Protein AF-A0A849Q859-F1 (afdb_monomer)

Radius of gyration: 11.94 Å; Cα contacts (8 Å, |Δi|>4): 30; chains: 1; bounding box: 31×17×28 Å

Sequence (52 aa):
GIGLAARNLPGVDVVEVHGLNADLLAPGTHPGRLVLWTKSAIDRLGAEELFL

Foldseek 3Di:
DVCVVCVPPPPDDDDQLQPDDDCVQAPVNRHDPDDDDDPVRVVCCVVVVPPD

pLDDT: mean 94.69, std 3.7, range [73.56, 97.56]

Secondary structure (DSSP, 8-state):
-HHHHHTTSTT-----GGG--HHHHSGGG---------HHHHHHHHHTTTT-

Mean predicted aligned error: 2.9 Å

Structure (mmCIF, N/CA/C/O backbone):
data_AF-A0A849Q859-F1
#
_entry.id   AF-A0A849Q859-F1
#
loop_
_atom_site.group_PDB
_atom_site.id
_atom_site.type_symbol
_atom_site.label_atom_id
_atom_site.label_alt_id
_atom_site.label_comp_id
_atom_site.label_asym_id
_atom_site.label_entity_id
_atom_site.label_seq_id
_atom_site.pdbx_PDB_ins_code
_atom_site.Cartn_x
_atom_site.Cartn_y
_atom_site.Cartn_z
_atom_site.occupancy
_atom_site.B_iso_or_equiv
_atom_site.auth_seq_id
_atom_site.auth_comp_id
_atom_site.auth_asym_id
_atom_site.auth_atom_id
_atom_site.pdbx_PDB_model_num
ATOM 1 N N . GLY A 1 1 ? 3.870 5.817 13.257 1.00 87.56 1 GLY A N 1
ATOM 2 C CA . GLY A 1 1 ? 2.933 5.172 12.311 1.00 87.56 1 GLY A CA 1
ATOM 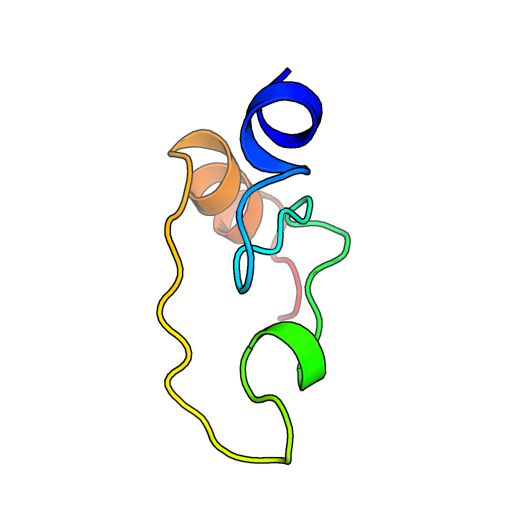3 C C . GLY A 1 1 ? 3.703 4.310 11.329 1.00 87.56 1 GLY A C 1
ATOM 4 O O . GLY A 1 1 ? 4.869 4.613 11.102 1.00 87.56 1 GLY A O 1
ATOM 5 N N . ILE A 1 2 ? 3.080 3.266 10.765 1.00 92.12 2 ILE A N 1
ATOM 6 C CA . ILE A 1 2 ? 3.732 2.270 9.883 1.00 92.12 2 ILE A CA 1
ATOM 7 C C . ILE A 1 2 ? 4.467 2.945 8.711 1.00 92.12 2 ILE A C 1
ATOM 9 O O . ILE A 1 2 ? 5.644 2.670 8.499 1.00 92.12 2 ILE A O 1
ATOM 13 N N . GLY A 1 3 ? 3.838 3.922 8.044 1.00 94.62 3 GLY A N 1
ATOM 14 C CA . GLY A 1 3 ? 4.475 4.680 6.958 1.00 94.62 3 GLY A CA 1
ATOM 15 C C . GLY A 1 3 ? 5.757 5.411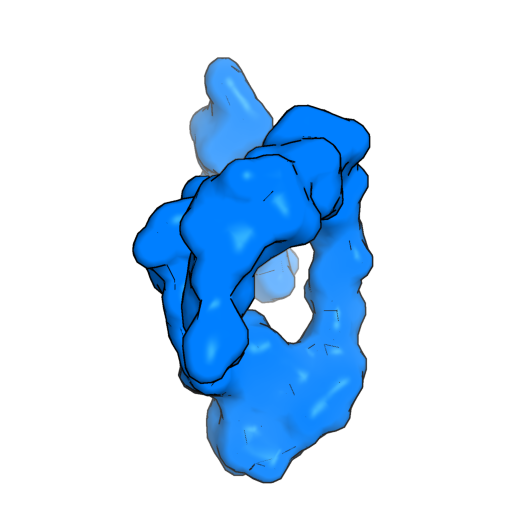 7.377 1.00 94.62 3 GLY A C 1
ATOM 16 O O . GLY A 1 3 ? 6.748 5.375 6.660 1.00 94.62 3 GLY A O 1
ATOM 17 N N . LEU A 1 4 ? 5.803 6.003 8.578 1.00 96.69 4 LEU A N 1
ATOM 18 C CA . LEU A 1 4 ? 7.012 6.681 9.074 1.00 96.69 4 LEU A CA 1
ATOM 19 C C . LEU A 1 4 ? 8.158 5.705 9.365 1.00 96.69 4 LEU A C 1
ATOM 21 O O . LEU A 1 4 ? 9.315 6.088 9.222 1.00 96.69 4 LEU A O 1
ATOM 25 N N . ALA A 1 5 ? 7.836 4.478 9.782 1.00 96.44 5 ALA A N 1
ATOM 26 C CA . ALA A 1 5 ? 8.825 3.446 10.076 1.00 96.44 5 ALA A CA 1
ATOM 27 C C . ALA A 1 5 ? 9.412 2.834 8.795 1.00 96.44 5 ALA A C 1
ATOM 29 O O . ALA A 1 5 ? 10.610 2.575 8.737 1.00 96.44 5 ALA A O 1
ATOM 30 N N . ALA A 1 6 ? 8.585 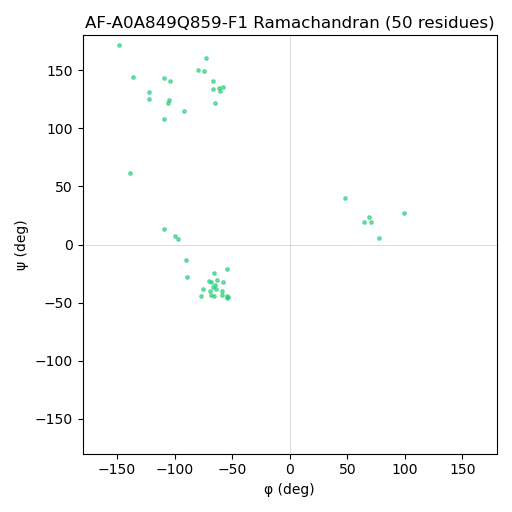2.643 7.763 1.00 96.12 6 ALA A N 1
ATOM 31 C CA . ALA A 1 6 ? 8.994 2.001 6.516 1.00 96.12 6 ALA A CA 1
ATOM 32 C C . ALA A 1 6 ? 9.528 2.968 5.442 1.00 96.12 6 ALA A C 1
ATOM 34 O O . ALA A 1 6 ? 10.164 2.509 4.501 1.00 96.12 6 ALA A O 1
ATOM 35 N N . ARG A 1 7 ? 9.338 4.293 5.576 1.00 95.88 7 ARG A N 1
ATOM 36 C CA . ARG A 1 7 ? 9.643 5.287 4.517 1.00 95.88 7 ARG A CA 1
ATOM 37 C C . ARG A 1 7 ? 11.069 5.275 3.953 1.00 95.88 7 ARG A C 1
ATOM 39 O O . ARG A 1 7 ? 11.295 5.864 2.907 1.00 95.88 7 ARG A O 1
ATOM 46 N N . ASN A 1 8 ? 12.038 4.717 4.683 1.00 96.75 8 ASN A N 1
ATOM 47 C CA . ASN A 1 8 ? 13.447 4.686 4.277 1.00 96.75 8 ASN A CA 1
ATOM 48 C C . ASN A 1 8 ? 13.924 3.279 3.881 1.00 96.75 8 ASN A C 1
ATOM 50 O O . ASN A 1 8 ? 15.125 3.034 3.812 1.00 96.75 8 ASN A O 1
ATOM 54 N N . LEU A 1 9 ? 13.000 2.340 3.675 1.00 97.12 9 LEU A N 1
ATOM 55 C CA . LEU A 1 9 ? 13.308 1.008 3.171 1.00 97.12 9 LEU A CA 1
ATOM 56 C C . LEU A 1 9 ? 13.191 1.020 1.638 1.00 97.12 9 LEU A C 1
ATOM 58 O O . LEU A 1 9 ? 12.093 1.219 1.119 1.00 97.12 9 LEU A O 1
ATOM 62 N N . PRO A 1 10 ? 14.291 0.816 0.891 1.00 96.38 10 PRO A N 1
ATOM 63 C CA . PRO A 1 10 ? 14.238 0.794 -0.566 1.00 96.38 10 PRO A CA 1
ATOM 64 C C . PRO A 1 10 ? 13.332 -0.330 -1.081 1.00 96.38 10 PRO A C 1
ATOM 66 O O . PRO A 1 10 ? 13.425 -1.467 -0.621 1.00 96.38 10 PRO A O 1
ATOM 69 N N . GLY A 1 11 ? 12.473 -0.014 -2.053 1.00 94.12 11 GLY A N 1
ATOM 70 C CA . GLY A 1 11 ? 11.551 -0.977 -2.666 1.00 94.12 11 GLY A CA 1
ATOM 71 C C . GLY A 1 11 ? 10.309 -1.310 -1.831 1.00 94.12 11 GLY A C 1
ATOM 72 O O . GLY A 1 11 ? 9.532 -2.178 -2.232 1.00 94.12 11 GLY A O 1
ATOM 73 N N . VAL A 1 12 ? 10.106 -0.634 -0.696 1.00 95.75 12 VAL A N 1
ATOM 74 C CA . VAL A 1 12 ? 8.910 -0.778 0.141 1.00 95.75 12 VAL A CA 1
ATOM 75 C C . VAL A 1 12 ? 8.014 0.439 -0.036 1.00 95.75 12 VAL A C 1
ATOM 77 O O . VAL A 1 12 ? 8.412 1.556 0.280 1.00 95.75 12 VAL A O 1
ATOM 80 N N . ASP A 1 13 ? 6.776 0.191 -0.456 1.00 95.00 13 ASP A N 1
ATOM 81 C CA . ASP A 1 13 ? 5.722 1.201 -0.508 1.00 95.00 13 ASP A CA 1
ATOM 82 C C . ASP A 1 13 ? 4.674 0.916 0.571 1.00 95.00 13 ASP A C 1
ATOM 84 O O . ASP A 1 13 ? 4.345 -0.238 0.855 1.00 95.00 13 ASP A O 1
ATOM 88 N N . VAL A 1 14 ? 4.138 1.979 1.172 1.00 96.31 14 VAL A N 1
ATOM 89 C CA . VAL A 1 14 ? 3.046 1.903 2.150 1.00 96.31 14 VAL A CA 1
ATOM 90 C C . VAL A 1 14 ? 1.886 2.742 1.643 1.00 96.31 14 VAL A C 1
ATOM 92 O O . VAL A 1 14 ? 2.049 3.932 1.380 1.00 96.31 14 VAL A O 1
ATOM 95 N N . VAL A 1 15 ? 0.711 2.126 1.543 1.00 96.00 15 VAL A N 1
ATOM 96 C CA . VAL A 1 15 ? -0.517 2.770 1.074 1.00 96.00 15 VAL A CA 1
ATOM 97 C C . VAL A 1 15 ? -1.689 2.369 1.969 1.00 96.00 15 VAL A C 1
ATOM 99 O O . VAL A 1 15 ? -1.749 1.245 2.464 1.00 96.00 15 VAL A O 1
ATOM 102 N N . GLU A 1 16 ? -2.608 3.302 2.199 1.00 95.50 16 GLU A N 1
ATOM 103 C CA . GLU A 1 16 ? -3.897 3.011 2.834 1.00 95.50 16 GLU A CA 1
ATOM 104 C C . GLU A 1 16 ? -4.817 2.285 1.847 1.00 95.50 16 GLU A C 1
ATOM 106 O O . GLU A 1 16 ? -4.761 2.537 0.645 1.00 95.50 16 GLU A O 1
ATOM 111 N N . VAL A 1 17 ? -5.707 1.422 2.344 1.00 95.88 17 VAL A N 1
ATOM 112 C CA . VAL A 1 17 ? -6.572 0.594 1.480 1.00 95.88 17 VAL A CA 1
ATOM 113 C C . VAL A 1 17 ? -7.440 1.429 0.520 1.00 95.88 17 VAL A C 1
ATOM 115 O O . VAL A 1 17 ? -7.642 1.032 -0.621 1.00 95.88 17 VAL A O 1
ATOM 118 N N . HIS A 1 18 ? -7.850 2.635 0.927 1.00 95.50 18 HIS A N 1
ATOM 119 C CA . HIS A 1 18 ? -8.599 3.604 0.108 1.00 95.50 18 HIS A CA 1
ATOM 120 C C . HIS A 1 18 ? -7.813 4.165 -1.078 1.00 95.50 18 HIS A C 1
ATOM 122 O O . HIS A 1 18 ? -8.410 4.636 -2.039 1.00 95.50 18 HIS A O 1
ATOM 128 N N . GLY A 1 19 ? -6.483 4.162 -0.996 1.00 94.62 19 GLY A N 1
ATOM 129 C CA . GLY A 1 19 ? -5.589 4.683 -2.031 1.00 94.62 19 GLY A CA 1
ATOM 130 C C . GLY A 1 19 ? -4.986 3.601 -2.925 1.00 94.62 19 GLY A C 1
ATOM 131 O O . GLY A 1 19 ? -4.085 3.901 -3.710 1.00 94.62 19 GLY A O 1
ATOM 132 N N . LEU A 1 20 ? -5.426 2.348 -2.785 1.00 94.81 20 LEU A N 1
ATOM 133 C CA . LEU A 1 20 ? -4.913 1.236 -3.574 1.00 94.81 20 LEU A CA 1
ATOM 134 C C . LEU A 1 20 ? -5.290 1.400 -5.053 1.00 94.81 20 LEU A C 1
ATOM 136 O O . LEU A 1 20 ? -6.395 1.820 -5.386 1.00 94.81 20 LEU A O 1
ATOM 140 N N . ASN A 1 21 ? -4.369 1.062 -5.953 1.00 93.12 21 ASN A N 1
ATOM 141 C CA . ASN A 1 21 ? -4.604 1.113 -7.393 1.00 93.12 21 ASN A CA 1
ATOM 142 C C . ASN A 1 21 ? -3.813 0.020 -8.130 1.00 93.12 21 ASN A C 1
ATOM 144 O O . ASN A 1 21 ? -2.975 -0.671 -7.545 1.00 93.12 21 ASN A O 1
ATOM 148 N N . ALA A 1 22 ? -4.094 -0.129 -9.426 1.00 93.94 22 ALA 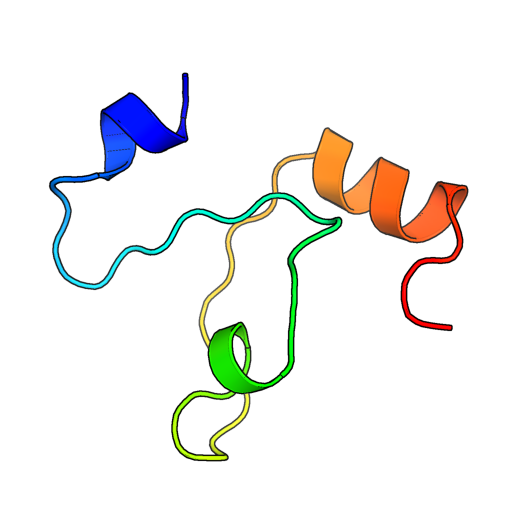A N 1
ATOM 149 C CA . ALA A 1 22 ? -3.508 -1.176 -10.255 1.00 93.94 22 ALA A CA 1
ATOM 150 C C . ALA A 1 22 ? -1.985 -1.049 -10.417 1.00 93.94 22 ALA A C 1
ATOM 152 O O . ALA A 1 22 ? -1.304 -2.066 -10.385 1.00 93.94 22 ALA A O 1
ATOM 153 N N . ASP A 1 23 ? -1.438 0.162 -10.542 1.00 94.38 23 ASP A N 1
ATOM 154 C CA . ASP A 1 23 ? 0.010 0.369 -10.705 1.00 94.38 23 ASP A CA 1
ATOM 155 C C . ASP A 1 23 ? 0.783 -0.030 -9.439 1.00 94.38 23 ASP A C 1
ATOM 157 O O . ASP A 1 23 ? 1.838 -0.659 -9.504 1.00 94.38 23 ASP A O 1
ATOM 161 N N . LEU A 1 24 ? 0.201 0.220 -8.262 1.00 95.19 24 LEU A N 1
ATOM 162 C CA . LEU A 1 24 ? 0.776 -0.232 -6.999 1.00 95.19 24 LEU A CA 1
ATOM 163 C C . LEU A 1 24 ? 0.812 -1.759 -6.891 1.00 95.19 24 LEU A C 1
ATOM 165 O O . LEU A 1 24 ? 1.763 -2.280 -6.318 1.00 95.19 24 LEU A O 1
ATOM 169 N N . LEU A 1 25 ? -0.176 -2.477 -7.431 1.00 94.69 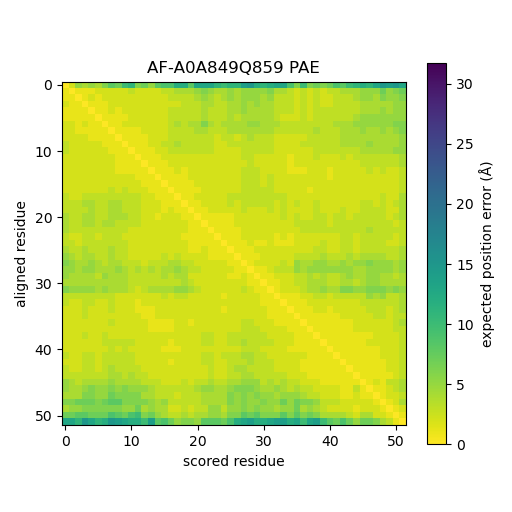25 LEU A N 1
ATOM 170 C CA . LEU A 1 25 ? -0.272 -3.944 -7.358 1.00 94.69 25 LEU A CA 1
ATOM 171 C C . LEU A 1 25 ? 0.428 -4.671 -8.516 1.00 94.69 25 LEU A C 1
ATOM 173 O O . LEU A 1 25 ? 0.851 -5.820 -8.361 1.00 94.69 25 LEU A O 1
ATOM 177 N N . ALA A 1 26 ? 0.526 -4.020 -9.670 1.00 96.25 26 ALA A N 1
ATOM 178 C CA . ALA A 1 26 ? 1.064 -4.567 -10.906 1.00 96.25 26 ALA A CA 1
ATOM 179 C C . ALA A 1 26 ? 1.939 -3.528 -11.635 1.00 96.25 26 ALA A C 1
ATOM 181 O O . ALA A 1 26 ? 1.621 -3.137 -12.766 1.00 96.25 26 ALA A O 1
ATOM 182 N N . PRO A 1 27 ? 3.042 -3.070 -11.010 1.00 94.06 27 PRO A N 1
ATOM 183 C CA . PRO A 1 27 ? 3.905 -2.054 -11.597 1.00 94.06 27 PRO A CA 1
ATOM 184 C C . PRO A 1 27 ? 4.481 -2.556 -12.923 1.00 94.06 27 PRO A C 1
ATOM 186 O O . PRO A 1 27 ? 4.955 -3.689 -13.029 1.00 94.06 27 PRO A O 1
ATOM 189 N N . GLY A 1 28 ? 4.406 -1.722 -13.960 1.00 94.75 28 GLY A N 1
ATOM 190 C CA . GLY A 1 28 ? 4.821 -2.114 -15.310 1.00 94.75 28 GLY A CA 1
ATOM 191 C C . GLY A 1 28 ? 3.892 -3.129 -15.986 1.00 94.75 28 GLY A C 1
ATOM 192 O O . GLY A 1 28 ? 4.297 -3.767 -16.951 1.00 94.75 28 GLY A O 1
ATOM 193 N N . THR A 1 29 ? 2.642 -3.267 -15.530 1.00 95.56 29 THR A N 1
ATOM 194 C CA . THR A 1 29 ? 1.656 -4.240 -16.053 1.00 95.56 29 THR A CA 1
ATOM 195 C C . THR A 1 29 ? 2.019 -5.698 -15.738 1.00 95.56 29 THR A C 1
ATOM 197 O O . THR A 1 29 ? 1.598 -6.625 -16.427 1.00 95.56 29 THR A O 1
ATOM 200 N N . HIS A 1 30 ? 2.821 -5.928 -14.697 1.00 96.62 30 HIS A N 1
ATOM 201 C CA . HIS A 1 30 ? 3.237 -7.263 -14.266 1.00 96.62 30 HIS A CA 1
ATOM 202 C C . HIS A 1 30 ? 2.552 -7.611 -12.934 1.00 96.62 30 HIS A C 1
ATOM 204 O O . HIS A 1 30 ? 2.910 -7.034 -11.906 1.00 96.62 30 HIS A O 1
ATOM 210 N N . PRO A 1 31 ? 1.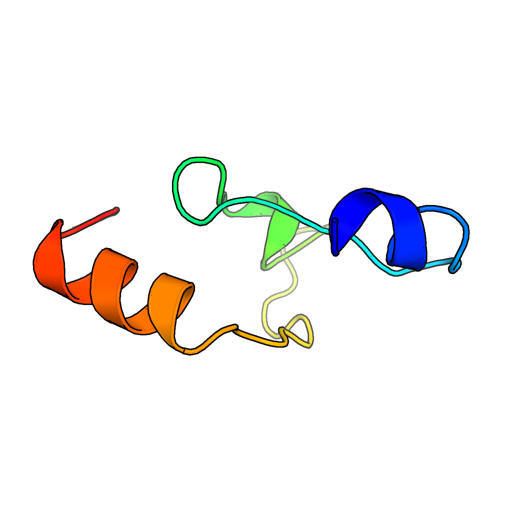564 -8.526 -12.914 1.00 95.62 31 PRO A N 1
ATOM 211 C CA . PRO A 1 31 ? 0.857 -8.872 -11.686 1.00 95.62 31 PRO A CA 1
ATOM 212 C C . PRO A 1 31 ? 1.731 -9.706 -10.740 1.00 95.62 31 PRO A C 1
ATOM 214 O O . PRO A 1 31 ? 2.689 -10.356 -11.157 1.00 95.62 31 PRO A O 1
ATOM 217 N N . GLY A 1 32 ? 1.348 -9.740 -9.461 1.00 92.50 32 GLY A N 1
ATOM 218 C CA . GLY A 1 32 ? 1.996 -10.586 -8.453 1.00 92.50 32 GLY A CA 1
ATOM 219 C C . GLY A 1 32 ? 3.015 -9.864 -7.575 1.00 92.50 32 GLY A C 1
ATOM 220 O O . GLY A 1 32 ? 3.933 -10.499 -7.055 1.00 92.50 32 GLY A O 1
ATOM 221 N N . ARG A 1 33 ? 2.866 -8.547 -7.379 1.00 95.75 33 ARG A N 1
ATOM 222 C CA . ARG A 1 33 ? 3.656 -7.825 -6.380 1.00 95.75 33 ARG A CA 1
ATOM 223 C C . ARG A 1 33 ? 3.431 -8.432 -4.991 1.00 95.75 33 ARG A C 1
ATOM 225 O O . ARG A 1 33 ? 2.297 -8.699 -4.603 1.00 95.75 33 ARG A O 1
ATOM 232 N N . LEU A 1 34 ? 4.507 -8.630 -4.230 1.00 96.38 34 LEU A N 1
ATOM 233 C CA . LEU A 1 34 ? 4.411 -9.058 -2.835 1.00 96.38 34 LEU A CA 1
ATOM 234 C C . LEU A 1 34 ? 3.735 -7.958 -2.008 1.00 96.38 34 LEU A C 1
ATOM 236 O O . LEU A 1 34 ? 4.239 -6.837 -1.945 1.00 96.38 34 LEU A O 1
ATOM 240 N N . VAL A 1 35 ? 2.622 -8.292 -1.354 1.00 96.38 35 VAL A N 1
ATOM 241 C CA . VAL A 1 35 ? 1.863 -7.366 -0.505 1.00 96.38 35 VAL A CA 1
ATOM 242 C C . VAL A 1 35 ? 1.754 -7.926 0.907 1.00 96.38 35 VAL A C 1
ATOM 244 O O . VAL A 1 35 ? 1.382 -9.083 1.104 1.00 96.38 35 VAL A O 1
ATOM 247 N N . LEU A 1 36 ? 2.054 -7.083 1.894 1.00 96.25 36 LEU A N 1
ATOM 248 C CA . LEU A 1 36 ? 1.797 -7.356 3.302 1.00 96.25 36 LEU A CA 1
ATOM 249 C C . LEU A 1 36 ? 0.590 -6.542 3.748 1.00 96.25 36 LEU A C 1
ATOM 251 O O . LEU A 1 36 ? 0.582 -5.318 3.638 1.00 96.25 36 LEU A O 1
ATOM 255 N N . TRP A 1 37 ? -0.411 -7.229 4.281 1.00 96.81 37 TRP A N 1
ATOM 256 C CA . TRP A 1 37 ? -1.644 -6.605 4.729 1.00 96.81 37 TRP A CA 1
ATOM 257 C C . TRP A 1 37 ? -1.685 -6.492 6.245 1.00 96.81 37 TRP A C 1
ATOM 259 O O . TRP A 1 37 ? -1.307 -7.414 6.970 1.00 96.81 37 TRP A O 1
ATOM 269 N N . THR A 1 38 ? -2.206 -5.373 6.737 1.00 96.94 38 THR A N 1
ATOM 270 C CA . THR A 1 38 ? -2.675 -5.303 8.119 1.00 96.94 38 THR A CA 1
ATOM 271 C C . THR A 1 38 ? -4.058 -5.942 8.203 1.00 96.94 38 THR A C 1
ATOM 273 O O . THR A 1 38 ? -4.837 -5.898 7.249 1.00 96.94 38 THR A O 1
ATOM 276 N N . LYS A 1 39 ? -4.393 -6.516 9.363 1.00 97.38 39 LYS A N 1
ATOM 277 C CA . LYS A 1 39 ? -5.715 -7.117 9.582 1.00 97.38 39 LYS A CA 1
ATOM 278 C C . LYS A 1 39 ? -6.846 -6.121 9.291 1.00 97.38 39 LYS A C 1
ATOM 280 O O . LYS A 1 39 ? -7.763 -6.433 8.545 1.00 97.38 39 LYS A O 1
ATOM 285 N N . SER A 1 40 ? -6.721 -4.894 9.800 1.00 96.50 40 SER A N 1
ATOM 286 C CA . SER A 1 40 ? -7.713 -3.839 9.586 1.00 96.50 40 SER A CA 1
ATOM 287 C C . SER A 1 40 ? -7.865 -3.430 8.121 1.00 96.50 40 SER A C 1
ATOM 289 O O . SER A 1 40 ? -8.956 -3.035 7.729 1.00 96.50 40 SER A O 1
ATOM 291 N N . ALA A 1 41 ? -6.811 -3.513 7.302 1.00 96.69 41 ALA A N 1
ATOM 292 C CA . ALA A 1 41 ? -6.918 -3.211 5.878 1.00 96.69 41 ALA A CA 1
ATOM 293 C C . ALA A 1 41 ? -7.767 -4.257 5.140 1.00 96.69 41 ALA A C 1
ATOM 295 O O . ALA A 1 41 ? -8.630 -3.875 4.356 1.00 96.69 41 ALA A O 1
ATOM 296 N N . ILE A 1 42 ? -7.571 -5.551 5.427 1.00 96.50 42 ILE A N 1
ATOM 297 C CA . ILE A 1 42 ? -8.387 -6.632 4.843 1.00 96.50 42 ILE A CA 1
ATOM 298 C C . ILE A 1 42 ? -9.835 -6.548 5.319 1.00 96.50 42 ILE A C 1
ATOM 300 O O . ILE A 1 42 ? -10.748 -6.641 4.501 1.00 96.50 42 ILE A O 1
ATOM 304 N N . ASP A 1 43 ? -10.044 -6.323 6.619 1.00 97.56 43 ASP A N 1
ATOM 305 C CA . ASP A 1 43 ? -11.389 -6.196 7.182 1.00 97.56 43 ASP A CA 1
ATOM 306 C C . ASP A 1 43 ? -12.158 -5.046 6.503 1.00 97.56 43 ASP A C 1
ATOM 308 O O . ASP A 1 43 ? -13.314 -5.211 6.119 1.00 97.56 43 ASP A O 1
ATOM 312 N N . ARG A 1 44 ? 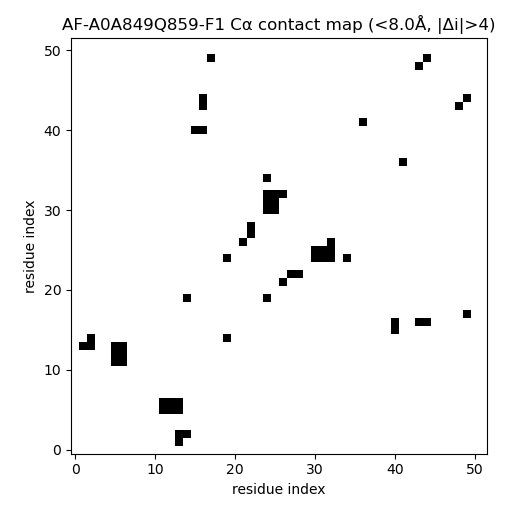-11.502 -3.894 6.289 1.00 96.88 44 ARG A N 1
ATOM 313 C CA . ARG A 1 44 ? -12.099 -2.733 5.606 1.00 96.88 44 ARG A CA 1
ATOM 314 C C . ARG A 1 44 ? -12.342 -2.968 4.122 1.00 96.88 44 ARG A C 1
ATOM 316 O O . ARG A 1 44 ? -13.382 -2.553 3.630 1.00 96.88 44 ARG A O 1
ATOM 323 N N . LEU A 1 45 ? -11.419 -3.634 3.425 1.00 95.69 45 LEU A N 1
ATOM 324 C CA . LEU A 1 45 ? -11.578 -3.961 2.007 1.00 95.69 45 LEU A CA 1
ATOM 325 C C . LEU A 1 45 ? -12.894 -4.715 1.760 1.00 95.69 45 LEU A C 1
ATOM 327 O O . LEU A 1 45 ? -13.625 -4.380 0.835 1.00 95.69 45 LEU A O 1
ATOM 331 N N . GLY A 1 46 ? -13.204 -5.693 2.619 1.00 94.94 46 GLY A N 1
ATOM 332 C CA . GLY A 1 46 ? -14.451 -6.453 2.544 1.00 94.94 46 GLY A CA 1
ATOM 333 C C . GLY A 1 46 ? -15.670 -5.697 3.077 1.00 94.94 46 GLY A C 1
ATOM 334 O O . GLY A 1 46 ? -16.722 -5.728 2.450 1.00 94.94 46 GLY A O 1
ATOM 335 N N . ALA A 1 47 ? -15.551 -5.018 4.222 1.00 96.25 47 ALA A N 1
ATOM 336 C CA . ALA A 1 47 ? -16.687 -4.348 4.861 1.00 96.25 47 ALA A CA 1
ATOM 337 C C . ALA A 1 47 ? -17.193 -3.118 4.093 1.00 96.25 47 ALA A C 1
ATOM 339 O O . ALA A 1 47 ? -18.377 -2.800 4.166 1.00 96.25 47 ALA A O 1
ATOM 340 N N . GLU A 1 48 ? -16.297 -2.414 3.399 1.00 95.88 48 GLU A N 1
ATOM 341 C CA . GLU A 1 48 ? -16.615 -1.203 2.635 1.00 95.88 48 GLU A CA 1
ATOM 342 C C . GLU A 1 48 ? -16.830 -1.490 1.133 1.00 95.88 48 GLU A C 1
ATOM 344 O O . GLU A 1 48 ? -16.999 -0.547 0.368 1.00 95.88 48 GLU A O 1
ATOM 349 N N . GLU A 1 49 ? -16.807 -2.765 0.712 1.00 91.25 49 GLU A N 1
ATOM 350 C CA . GLU A 1 49 ? -16.947 -3.202 -0.692 1.00 91.25 49 GLU A CA 1
ATOM 351 C C . GLU A 1 49 ? -16.047 -2.416 -1.667 1.00 91.25 49 GLU A C 1
ATOM 353 O O . GLU A 1 49 ? -16.440 -2.050 -2.773 1.00 91.25 49 GLU A O 1
ATOM 358 N N . LEU A 1 50 ? -14.812 -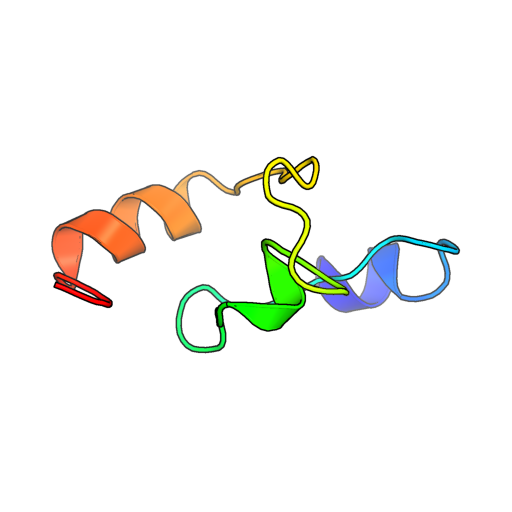2.118 -1.252 1.00 90.69 50 LEU A N 1
ATOM 359 C CA . LEU A 1 50 ? -13.915 -1.296 -2.059 1.00 90.69 50 LEU A CA 1
ATOM 360 C C . LEU A 1 50 ? -13.529 -2.021 -3.356 1.00 90.69 50 LEU A C 1
ATOM 362 O O . LEU A 1 50 ? -13.087 -3.170 -3.330 1.00 90.69 50 LEU A O 1
ATOM 366 N N . PHE A 1 51 ? -13.593 -1.288 -4.472 1.00 86.00 51 PHE A N 1
ATOM 367 C CA . PHE A 1 51 ? -13.187 -1.737 -5.812 1.00 86.00 51 PHE A CA 1
ATOM 368 C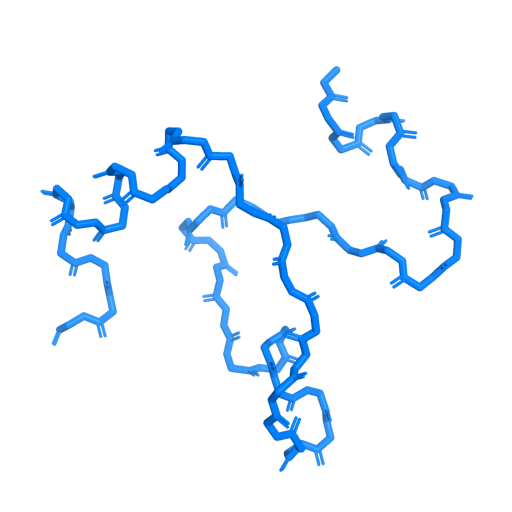 C . PHE A 1 51 ? -14.016 -2.900 -6.400 1.00 86.00 51 PHE A C 1
ATOM 370 O O . PHE A 1 51 ? -13.552 -3.548 -7.343 1.00 86.00 51 PHE A O 1
ATOM 377 N N . LEU A 1 52 ? -15.222 -3.136 -5.867 1.00 73.56 52 LEU A N 1
ATOM 378 C CA . LEU A 1 52 ? -16.282 -3.976 -6.442 1.00 73.56 52 LEU A CA 1
ATOM 379 C C . LEU A 1 52 ? -17.321 -3.101 -7.157 1.00 73.56 52 LEU A C 1
ATOM 381 O O . LEU A 1 52 ? -17.727 -3.494 -8.274 1.00 73.56 52 LEU A O 1
#

Solvent-accessible surface area (backbone atoms only — not comparable to full-atom values): 3585 Å² total; per-residue (Å²): 106,71,57,74,73,43,71,83,44,86,97,58,85,80,79,57,73,92,71,66,52,66,59,80,45,17,57,94,80,44,77,80,57,91,79,87,79,54,72,68,48,55,54,45,43,63,76,66,54,62,98,113